Protein AF-A0A8X6KIC1-F1 (afdb_monomer_lite)

Structure (mmCIF, N/CA/C/O backbone):
data_AF-A0A8X6KIC1-F1
#
_entry.id   AF-A0A8X6KIC1-F1
#
loop_
_atom_site.group_PDB
_atom_site.id
_atom_site.type_symbol
_atom_site.label_atom_id
_atom_site.label_alt_id
_atom_site.label_comp_id
_atom_site.label_asym_id
_atom_site.label_entity_id
_atom_site.label_seq_id
_atom_site.pdbx_PDB_ins_code
_atom_site.Cartn_x
_atom_site.Cartn_y
_atom_site.Cartn_z
_atom_site.occupancy
_atom_site.B_iso_or_equiv
_atom_site.auth_seq_id
_atom_site.auth_comp_id
_atom_site.auth_asym_id
_atom_site.auth_atom_id
_atom_site.pdbx_PDB_model_num
ATOM 1 N N . MET A 1 1 ? 5.882 -1.215 -20.603 1.00 79.56 1 MET A N 1
ATOM 2 C CA . MET A 1 1 ? 5.997 -0.106 -19.621 1.00 79.56 1 MET A CA 1
ATOM 3 C C . MET A 1 1 ? 4.666 0.586 -19.342 1.00 79.56 1 MET A C 1
ATOM 5 O O . MET A 1 1 ? 4.404 0.874 -18.186 1.00 79.56 1 MET A O 1
ATOM 9 N N . GLU A 1 2 ? 3.812 0.835 -20.342 1.00 86.75 2 GLU A N 1
ATOM 10 C CA . GLU A 1 2 ? 2.518 1.517 -20.139 1.00 86.75 2 GLU A CA 1
ATOM 11 C C . GLU A 1 2 ? 1.616 0.837 -19.095 1.00 86.75 2 GLU A C 1
ATOM 13 O O . GLU A 1 2 ? 1.088 1.507 -18.213 1.00 86.75 2 GLU A O 1
ATOM 18 N N . ILE A 1 3 ? 1.514 -0.496 -19.139 1.00 90.62 3 ILE A N 1
ATOM 19 C CA . ILE A 1 3 ? 0.748 -1.287 -18.163 1.00 90.62 3 ILE A CA 1
ATOM 20 C C . ILE A 1 3 ? 1.260 -1.047 -16.737 1.00 90.62 3 ILE A C 1
ATOM 22 O O . ILE A 1 3 ? 0.471 -0.736 -15.854 1.00 90.62 3 ILE A O 1
ATOM 26 N N . LEU A 1 4 ? 2.576 -1.107 -16.518 1.00 90.44 4 LEU A N 1
ATOM 27 C CA . LEU A 1 4 ? 3.162 -0.904 -15.190 1.00 90.44 4 LEU A CA 1
ATOM 28 C C . LEU A 1 4 ? 2.971 0.536 -14.683 1.00 90.44 4 LEU A C 1
ATOM 30 O O . LEU A 1 4 ? 2.723 0.749 -13.497 1.00 90.44 4 LEU A O 1
ATOM 34 N N . ASN A 1 5 ? 3.006 1.528 -15.579 1.00 90.50 5 ASN A N 1
ATOM 35 C CA . ASN A 1 5 ? 2.700 2.916 -15.228 1.00 90.50 5 ASN A CA 1
ATOM 36 C C . ASN A 1 5 ? 1.226 3.096 -14.833 1.00 90.50 5 ASN A C 1
ATOM 38 O O . ASN A 1 5 ? 0.936 3.811 -13.875 1.00 90.50 5 ASN A O 1
ATOM 42 N N . ARG A 1 6 ? 0.296 2.418 -15.520 1.00 94.69 6 ARG A N 1
ATOM 43 C CA . ARG A 1 6 ? -1.125 2.393 -15.132 1.00 94.69 6 ARG A CA 1
ATOM 44 C C . ARG A 1 6 ? -1.334 1.697 -13.790 1.00 94.69 6 ARG A C 1
ATOM 46 O O . ARG A 1 6 ? -2.090 2.206 -12.962 1.00 94.69 6 ARG A O 1
ATOM 53 N N . SER A 1 7 ? -0.640 0.585 -13.543 1.00 94.00 7 SER A N 1
ATOM 54 C CA . SER A 1 7 ? -0.657 -0.097 -12.244 1.00 94.00 7 SER A CA 1
ATOM 55 C C . SER A 1 7 ? -0.172 0.831 -11.132 1.00 94.00 7 SER A C 1
ATOM 57 O O . SER A 1 7 ? -0.846 0.963 -10.112 1.00 94.00 7 SER A O 1
ATOM 59 N N . LYS A 1 8 ? 0.923 1.568 -11.361 1.00 94.81 8 LYS A N 1
ATOM 60 C CA . LYS A 1 8 ? 1.423 2.590 -10.430 1.00 94.81 8 LYS A CA 1
ATOM 61 C C . LYS A 1 8 ? 0.389 3.691 -10.164 1.00 94.81 8 LYS A C 1
ATOM 63 O O . LYS A 1 8 ? 0.154 4.035 -9.011 1.00 94.81 8 LYS A O 1
ATOM 68 N N . GLY A 1 9 ? -0.260 4.223 -11.204 1.00 96.00 9 GLY A N 1
ATOM 69 C CA . GLY A 1 9 ? -1.342 5.207 -11.046 1.00 96.00 9 GLY A CA 1
ATOM 70 C C . GLY A 1 9 ? -2.511 4.664 -10.219 1.00 96.00 9 GLY A C 1
ATOM 71 O O . GLY A 1 9 ? -2.976 5.308 -9.286 1.00 96.00 9 GLY A O 1
ATOM 72 N N . THR A 1 10 ? -2.899 3.414 -10.470 1.00 96.69 10 THR A N 1
ATOM 73 C CA . THR A 1 10 ? -3.957 2.734 -9.710 1.00 96.69 10 THR A CA 1
ATOM 74 C C . THR A 1 10 ? -3.590 2.561 -8.232 1.00 96.69 10 THR A C 1
ATOM 76 O O . THR A 1 10 ? -4.459 2.677 -7.367 1.00 96.69 10 THR A O 1
ATOM 79 N N . LEU A 1 11 ? -2.321 2.277 -7.918 1.00 96.88 11 LEU A N 1
ATOM 80 C CA . LEU A 1 11 ? -1.838 2.224 -6.535 1.00 96.88 11 LEU A CA 1
ATOM 81 C C . LEU A 1 11 ? -1.967 3.591 -5.860 1.00 96.88 11 LEU A C 1
ATOM 83 O O . LEU A 1 11 ? -2.537 3.660 -4.773 1.00 96.88 11 LEU A O 1
ATOM 87 N N . LYS A 1 12 ? -1.532 4.668 -6.530 1.00 97.31 12 LYS A N 1
ATOM 88 C CA . LYS A 1 12 ? -1.665 6.049 -6.032 1.00 97.31 12 LYS A CA 1
ATOM 89 C C . LYS A 1 12 ? -3.119 6.373 -5.673 1.00 97.31 12 LYS A C 1
ATOM 91 O O . LYS A 1 12 ? -3.384 6.778 -4.544 1.00 97.31 12 LYS A O 1
ATOM 96 N N . ASP A 1 13 ? -4.058 6.086 -6.573 1.00 98.06 13 ASP A N 1
ATOM 97 C CA . ASP A 1 13 ? -5.486 6.335 -6.340 1.00 98.06 13 ASP A CA 1
ATOM 98 C C . ASP A 1 13 ? -6.045 5.521 -5.166 1.00 98.06 13 ASP A C 1
ATOM 100 O O . ASP A 1 13 ? -6.840 6.017 -4.365 1.00 98.06 13 ASP A O 1
ATOM 104 N N . LYS A 1 14 ? -5.651 4.246 -5.050 1.00 97.88 14 LYS A N 1
ATOM 105 C CA . LYS A 1 14 ? -6.101 3.378 -3.954 1.00 97.88 14 LYS A CA 1
ATOM 106 C C . LYS A 1 14 ? -5.557 3.841 -2.605 1.00 97.88 14 LYS A C 1
ATOM 108 O O . LYS A 1 14 ? -6.319 3.802 -1.641 1.00 97.88 14 LYS A O 1
ATOM 113 N N . ILE A 1 15 ? -4.296 4.272 -2.548 1.00 98.12 15 ILE A N 1
ATOM 114 C CA . ILE A 1 15 ? -3.671 4.818 -1.336 1.00 98.12 15 ILE A CA 1
ATOM 115 C C . ILE A 1 15 ? -4.412 6.085 -0.908 1.00 98.12 15 ILE A C 1
ATOM 117 O O . ILE A 1 15 ? -4.895 6.139 0.218 1.00 98.12 15 ILE A O 1
ATOM 121 N N . SER A 1 16 ? -4.627 7.036 -1.820 1.00 97.81 16 SER A N 1
ATOM 122 C CA . SER A 1 16 ? -5.323 8.288 -1.494 1.00 97.81 16 SER A CA 1
ATOM 123 C C . SER A 1 16 ? -6.764 8.090 -1.030 1.00 97.81 16 SER A C 1
ATOM 125 O O . SER A 1 16 ? -7.234 8.789 -0.140 1.00 97.81 16 SER A O 1
ATOM 127 N N . ARG A 1 17 ? -7.471 7.076 -1.539 1.00 97.62 17 ARG A N 1
ATOM 128 C CA . ARG A 1 17 ? -8.797 6.718 -1.003 1.00 97.62 17 ARG A CA 1
ATOM 129 C C . ARG A 1 17 ? -8.745 6.207 0.439 1.00 97.62 17 ARG A C 1
ATOM 131 O O . ARG A 1 17 ? -9.708 6.407 1.171 1.00 97.62 17 ARG A O 1
ATOM 138 N N . ILE A 1 18 ? -7.676 5.511 0.832 1.00 96.94 18 ILE A N 1
ATOM 139 C CA . ILE A 1 18 ? -7.494 5.058 2.218 1.00 96.94 18 ILE A CA 1
ATOM 140 C C . ILE A 1 18 ? -7.090 6.241 3.099 1.00 96.94 18 ILE A C 1
ATOM 142 O O . ILE A 1 18 ? -7.656 6.378 4.174 1.00 96.94 18 ILE A O 1
ATOM 146 N N . GLU A 1 19 ? -6.193 7.114 2.632 1.00 96.44 19 GLU A N 1
ATOM 147 C CA . GLU A 1 19 ? -5.829 8.355 3.337 1.00 96.44 19 GLU A CA 1
ATOM 148 C C . GLU A 1 19 ? -7.072 9.177 3.671 1.00 96.44 19 GLU A C 1
ATOM 150 O O . GLU A 1 19 ? -7.328 9.427 4.844 1.00 96.44 19 GLU A O 1
ATOM 155 N N . ASN A 1 20 ? -7.913 9.461 2.674 1.00 96.12 20 ASN A N 1
ATOM 156 C CA . ASN A 1 20 ? -9.146 10.220 2.874 1.00 96.12 20 ASN A CA 1
ATOM 157 C C . ASN A 1 20 ? -10.096 9.542 3.873 1.00 96.12 20 ASN A C 1
ATOM 159 O O . ASN A 1 20 ? -10.710 10.214 4.696 1.00 96.12 20 ASN A O 1
ATOM 163 N N . PHE A 1 21 ? -10.219 8.210 3.821 1.00 94.38 21 PHE A N 1
ATOM 164 C CA . PHE A 1 21 ? -11.036 7.469 4.785 1.00 94.38 21 PHE A CA 1
ATOM 165 C C . PHE A 1 21 ? -10.513 7.654 6.217 1.00 94.38 21 PHE A C 1
ATOM 167 O O . PHE A 1 21 ? -11.294 7.935 7.126 1.00 94.38 21 PHE A O 1
ATOM 174 N N . ILE A 1 22 ? -9.198 7.536 6.414 1.00 92.94 22 ILE A N 1
ATOM 175 C CA . ILE A 1 22 ? -8.562 7.691 7.728 1.00 92.94 22 ILE A CA 1
ATOM 176 C C . ILE A 1 22 ? -8.643 9.129 8.231 1.00 92.94 22 ILE A C 1
ATOM 178 O O . ILE A 1 22 ? -8.893 9.337 9.412 1.00 92.94 22 ILE A O 1
ATOM 182 N N . GLU A 1 23 ? -8.512 10.119 7.355 1.00 92.38 23 GLU A N 1
ATOM 183 C CA . GLU A 1 23 ? -8.702 11.529 7.712 1.00 92.38 23 GLU A CA 1
ATOM 184 C C . GLU A 1 23 ? -10.146 11.843 8.119 1.00 92.38 23 GLU A C 1
ATOM 186 O O . GLU A 1 23 ? -10.367 12.686 8.983 1.00 92.38 23 GLU A O 1
ATOM 191 N N . SER A 1 24 ? -11.125 11.139 7.544 1.00 89.88 24 SER A N 1
ATOM 192 C CA . SER A 1 24 ? -12.540 11.259 7.921 1.00 89.88 24 SER A CA 1
ATOM 193 C C . SER A 1 24 ? -12.956 10.391 9.115 1.00 89.88 24 SER A C 1
ATOM 195 O O . SER A 1 24 ? -14.108 10.456 9.542 1.00 89.88 24 SER A O 1
ATOM 197 N N . THR A 1 25 ? -12.051 9.556 9.635 1.00 87.56 25 THR A N 1
ATOM 198 C CA . THR A 1 25 ? -12.353 8.627 10.729 1.00 87.56 25 THR A CA 1
ATOM 199 C C . THR A 1 25 ? -12.524 9.380 12.049 1.00 87.56 25 THR A C 1
ATOM 201 O O . THR A 1 25 ? -11.726 10.244 12.405 1.00 87.56 25 THR A O 1
ATOM 204 N N . ASN A 1 26 ? -13.564 9.020 12.793 1.00 82.31 26 ASN A N 1
ATOM 205 C CA . ASN A 1 26 ? -13.932 9.568 14.095 1.00 82.31 26 ASN A CA 1
ATOM 206 C C . ASN A 1 26 ? -14.291 8.434 15.078 1.00 82.31 26 ASN A C 1
ATOM 208 O O . ASN A 1 26 ? -14.159 7.252 14.760 1.00 82.31 26 ASN A O 1
ATOM 212 N N . GLU A 1 27 ? -14.749 8.787 16.279 1.00 72.56 27 GLU A N 1
ATOM 213 C CA . GLU A 1 27 ? -15.086 7.822 17.338 1.00 72.56 27 GLU A CA 1
ATOM 214 C C . GLU A 1 27 ? -16.246 6.872 16.978 1.00 72.56 27 GLU A C 1
ATOM 216 O O . GLU A 1 27 ? -16.337 5.783 17.540 1.00 72.56 27 GLU A O 1
ATOM 221 N N . GLU A 1 28 ? -17.096 7.243 16.016 1.00 75.25 28 GLU A N 1
ATOM 222 C CA . GLU A 1 28 ? -18.240 6.449 15.540 1.00 75.25 28 GLU A CA 1
ATOM 223 C C . GLU A 1 28 ? -17.892 5.560 14.336 1.00 75.25 28 GLU A C 1
ATOM 225 O O . GLU A 1 28 ? -18.739 4.826 13.823 1.00 75.25 28 GLU A O 1
ATOM 230 N N . THR A 1 29 ? -16.653 5.626 13.847 1.00 80.69 29 THR A N 1
ATOM 231 C CA . THR A 1 29 ? -16.250 4.887 12.650 1.00 80.69 29 THR A CA 1
ATOM 232 C C . THR A 1 29 ? -16.233 3.386 12.907 1.00 80.69 29 THR A C 1
ATOM 234 O O . THR A 1 29 ? -15.656 2.899 13.881 1.00 80.69 29 THR A O 1
ATOM 237 N N . ASP A 1 30 ? -16.836 2.634 11.985 1.00 85.56 30 ASP A N 1
ATOM 238 C CA . ASP A 1 30 ? -16.958 1.187 12.099 1.00 85.56 30 ASP A CA 1
ATOM 239 C C . ASP A 1 30 ? -15.578 0.506 12.177 1.00 85.56 30 ASP A C 1
ATOM 241 O O . ASP A 1 30 ? -14.734 0.571 11.270 1.00 85.56 30 ASP A O 1
ATOM 245 N N . ALA A 1 31 ? -15.355 -0.202 13.286 1.00 88.56 31 ALA A N 1
ATOM 246 C CA . ALA A 1 31 ? -14.145 -0.973 13.522 1.00 88.56 31 ALA A CA 1
ATOM 247 C C . ALA A 1 31 ? -13.970 -2.107 12.495 1.00 88.56 31 ALA A C 1
ATOM 249 O O . ALA A 1 31 ? -12.836 -2.510 12.212 1.00 88.56 31 ALA A O 1
ATOM 250 N N . VAL A 1 32 ? -15.059 -2.641 11.929 1.00 90.94 32 VAL A N 1
ATOM 251 C CA . VAL A 1 32 ? -14.992 -3.653 10.866 1.00 90.94 32 VAL A CA 1
ATOM 252 C C . VAL A 1 32 ? -14.483 -3.020 9.577 1.00 90.94 32 VAL A C 1
ATOM 254 O O . VAL A 1 32 ? -13.507 -3.525 9.012 1.00 90.94 32 VAL A O 1
ATOM 257 N N . GLU A 1 33 ? -15.056 -1.896 9.143 1.00 92.75 33 GLU A N 1
ATOM 258 C CA . GLU A 1 33 ? -14.562 -1.172 7.969 1.00 92.75 33 GLU A CA 1
ATOM 259 C C . GLU A 1 33 ? -13.092 -0.748 8.126 1.00 92.75 33 GLU A C 1
ATOM 261 O O . GLU A 1 33 ? -12.283 -0.946 7.212 1.00 92.75 33 GLU A O 1
ATOM 266 N N . THR A 1 34 ? -12.708 -0.267 9.309 1.00 93.38 34 THR A N 1
ATOM 267 C CA . THR A 1 34 ? -11.321 0.111 9.620 1.00 93.38 34 THR A CA 1
ATOM 268 C C . THR A 1 34 ? -10.363 -1.087 9.497 1.00 93.38 34 THR A C 1
ATOM 270 O O . THR A 1 34 ? -9.309 -0.985 8.862 1.00 93.38 34 THR A O 1
ATOM 273 N N . LYS A 1 35 ? -10.747 -2.277 9.989 1.00 94.38 35 LYS A N 1
ATOM 274 C CA . LYS A 1 35 ? -9.975 -3.525 9.785 1.00 94.38 35 LYS A CA 1
ATOM 275 C C . LYS A 1 35 ? -9.890 -3.931 8.314 1.00 94.38 35 LYS A C 1
ATOM 277 O O . LYS A 1 35 ? -8.873 -4.479 7.885 1.00 94.38 35 LYS A O 1
ATOM 282 N N . VAL A 1 36 ? -10.941 -3.692 7.529 1.00 96.06 36 VAL A N 1
ATOM 283 C CA . VAL A 1 36 ? -10.913 -3.942 6.080 1.00 96.06 36 VAL A CA 1
ATOM 284 C C . VAL A 1 36 ? -9.896 -3.024 5.401 1.00 96.06 36 VAL A C 1
ATOM 286 O O . VAL A 1 36 ? -9.151 -3.495 4.538 1.00 96.06 36 VAL A O 1
ATOM 289 N N . LYS A 1 37 ? -9.798 -1.748 5.804 1.00 96.62 37 LYS A N 1
ATOM 290 C CA . LYS A 1 37 ? -8.758 -0.851 5.277 1.00 96.62 37 LYS A CA 1
ATOM 291 C C . LYS A 1 37 ? -7.353 -1.324 5.644 1.00 96.62 37 LYS A C 1
ATOM 293 O O . LYS A 1 37 ? -6.506 -1.330 4.757 1.00 96.62 37 LYS A O 1
ATOM 298 N N . LEU A 1 38 ? -7.129 -1.806 6.871 1.00 96.62 38 LEU A N 1
ATOM 299 C CA . LEU A 1 38 ? -5.836 -2.378 7.276 1.00 96.62 38 LEU A CA 1
ATOM 300 C C . LEU A 1 38 ? -5.414 -3.536 6.361 1.00 96.62 38 LEU A C 1
ATOM 302 O O . LEU A 1 38 ? -4.331 -3.528 5.786 1.00 96.62 38 LEU A O 1
ATOM 306 N N . LYS A 1 39 ? -6.312 -4.503 6.132 1.00 97.12 39 L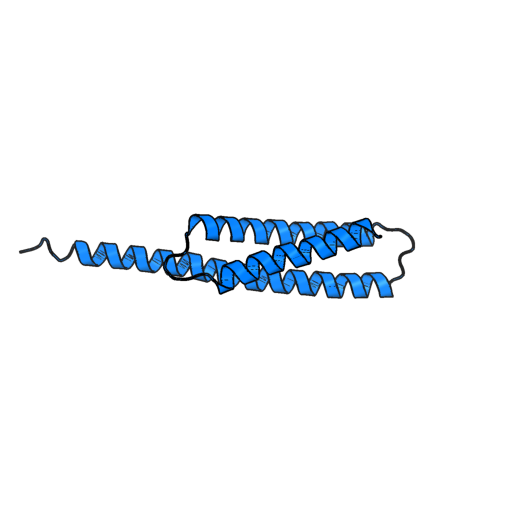YS A N 1
ATOM 307 C CA . LYS A 1 39 ? -6.046 -5.614 5.199 1.00 97.12 39 LYS A CA 1
ATOM 308 C C . LYS A 1 39 ? -5.724 -5.112 3.792 1.00 97.12 39 LYS A C 1
ATOM 310 O O . LYS A 1 39 ? -4.900 -5.698 3.097 1.00 97.12 39 LYS A O 1
ATOM 315 N N . LYS A 1 40 ? -6.381 -4.033 3.363 1.00 97.69 40 LYS A N 1
ATOM 316 C CA . LYS A 1 40 ? -6.140 -3.426 2.055 1.00 97.69 40 LYS A CA 1
ATOM 317 C C . LYS A 1 40 ? -4.768 -2.757 1.974 1.00 97.69 40 LYS A C 1
ATOM 319 O O . LYS A 1 40 ? -4.147 -2.877 0.926 1.00 97.69 40 LYS A O 1
ATOM 324 N N . VAL A 1 41 ? -4.291 -2.115 3.041 1.00 98.06 41 VAL A N 1
ATOM 325 C CA . VAL A 1 41 ? -2.922 -1.571 3.132 1.00 98.06 41 VAL A CA 1
ATOM 326 C C . VAL A 1 41 ? -1.891 -2.681 2.916 1.00 98.06 41 VAL A C 1
ATOM 328 O O . VAL A 1 41 ? -1.087 -2.570 1.993 1.00 98.06 41 VAL A O 1
ATOM 331 N N . ILE A 1 42 ? -2.027 -3.803 3.628 1.00 97.00 42 ILE A N 1
ATOM 332 C CA . ILE A 1 42 ? -1.138 -4.972 3.493 1.00 97.00 42 ILE A CA 1
ATOM 333 C C . ILE A 1 42 ? -1.127 -5.521 2.060 1.00 97.00 42 ILE A C 1
ATOM 335 O O . ILE A 1 42 ? -0.085 -5.862 1.503 1.00 97.00 42 ILE A O 1
ATOM 339 N N . VAL A 1 43 ? -2.296 -5.597 1.418 1.00 98.06 43 VAL A N 1
ATOM 340 C CA . VAL A 1 43 ? -2.390 -6.022 0.012 1.00 98.06 43 VAL A CA 1
ATOM 341 C C . VAL A 1 43 ? -1.715 -5.016 -0.928 1.00 98.06 43 VAL A C 1
ATOM 343 O O . VAL A 1 43 ? -1.116 -5.416 -1.923 1.00 98.06 43 VAL A O 1
ATOM 346 N N . LEU A 1 44 ? -1.806 -3.713 -0.656 1.00 98.31 44 LEU A N 1
ATOM 347 C CA . LEU A 1 44 ? -1.160 -2.689 -1.479 1.00 98.31 44 LEU A CA 1
ATOM 348 C C . LEU A 1 44 ? 0.366 -2.706 -1.342 1.00 98.31 44 LEU A C 1
ATOM 350 O O . LEU A 1 44 ? 1.021 -2.537 -2.365 1.00 98.31 44 LEU A O 1
ATOM 354 N N . GLN A 1 45 ? 0.912 -2.968 -0.150 1.00 98.19 45 GLN A N 1
ATOM 355 C CA . GLN A 1 45 ? 2.358 -3.145 0.059 1.00 98.19 45 GLN A CA 1
ATOM 356 C C . GLN A 1 45 ? 2.888 -4.299 -0.809 1.00 98.19 45 GLN A C 1
ATOM 358 O O . GLN A 1 45 ? 3.789 -4.100 -1.618 1.00 98.19 45 GLN A O 1
ATOM 363 N N . LYS A 1 46 ? 2.221 -5.461 -0.786 1.00 97.75 46 LYS A N 1
ATOM 364 C CA . LYS A 1 46 ? 2.572 -6.597 -1.664 1.00 97.75 46 LYS A CA 1
ATOM 365 C C . LYS A 1 46 ? 2.512 -6.246 -3.152 1.00 97.75 46 LYS A C 1
ATOM 367 O O . LYS A 1 46 ? 3.407 -6.593 -3.914 1.00 97.75 46 LYS A O 1
ATOM 372 N N . ASN A 1 47 ? 1.487 -5.505 -3.576 1.00 97.56 47 ASN A N 1
ATOM 373 C CA . ASN A 1 47 ? 1.386 -5.068 -4.971 1.00 97.56 47 ASN A CA 1
ATOM 374 C C . ASN A 1 47 ? 2.529 -4.115 -5.376 1.00 97.56 47 ASN A C 1
ATOM 376 O O . ASN A 1 47 ? 2.878 -4.068 -6.555 1.00 97.56 47 ASN A O 1
ATOM 380 N N . ILE A 1 48 ? 3.090 -3.333 -4.443 1.00 97.81 48 ILE A N 1
ATOM 381 C CA . ILE A 1 48 ? 4.275 -2.502 -4.702 1.00 97.81 48 ILE A CA 1
ATOM 382 C C . ILE A 1 48 ? 5.499 -3.392 -4.932 1.00 97.81 48 ILE A C 1
ATOM 384 O O . ILE A 1 48 ? 6.203 -3.182 -5.918 1.00 97.81 48 ILE A O 1
ATOM 388 N N . GLU A 1 49 ? 5.719 -4.410 -4.098 1.00 97.00 49 GLU A N 1
ATOM 389 C CA . GLU A 1 49 ? 6.825 -5.369 -4.257 1.00 97.00 49 GLU A CA 1
ATOM 390 C C . GLU A 1 49 ? 6.740 -6.141 -5.587 1.00 97.00 49 GLU A C 1
ATOM 392 O O . GLU A 1 49 ? 7.728 -6.271 -6.319 1.00 97.00 49 GLU A O 1
ATOM 397 N N . GLU A 1 50 ? 5.542 -6.609 -5.948 1.00 96.81 50 GLU A N 1
ATOM 398 C CA . GLU A 1 50 ? 5.281 -7.281 -7.226 1.00 96.81 50 GLU A CA 1
ATOM 399 C C . GLU A 1 50 ? 5.524 -6.345 -8.418 1.00 96.81 50 GLU A C 1
ATOM 401 O O . GLU A 1 50 ? 6.114 -6.735 -9.434 1.00 96.81 50 GLU A O 1
ATOM 406 N N . LEU A 1 51 ? 5.102 -5.082 -8.299 1.00 96.25 51 LEU A N 1
ATOM 407 C CA . LEU A 1 51 ? 5.318 -4.070 -9.326 1.00 96.25 51 LEU A CA 1
ATOM 408 C C . LEU A 1 51 ? 6.807 -3.733 -9.473 1.00 96.25 51 LEU A C 1
ATOM 410 O O . LEU A 1 51 ? 7.288 -3.648 -10.604 1.00 96.25 51 LEU A O 1
ATOM 414 N N . ARG A 1 52 ? 7.539 -3.598 -8.359 1.00 96.12 52 ARG A N 1
ATOM 415 C CA . ARG A 1 52 ? 8.997 -3.404 -8.331 1.00 96.12 52 ARG A CA 1
ATOM 416 C C . ARG A 1 52 ? 9.680 -4.545 -9.083 1.00 96.12 52 ARG A C 1
ATOM 418 O O . ARG A 1 52 ? 10.364 -4.306 -10.077 1.00 96.12 52 ARG A O 1
ATOM 425 N N . SER A 1 53 ? 9.375 -5.787 -8.714 1.00 95.94 53 SER A N 1
ATOM 426 C CA . SER A 1 53 ? 9.889 -6.992 -9.383 1.00 95.94 53 SER A CA 1
ATOM 427 C C . SER A 1 53 ? 9.584 -7.001 -10.888 1.00 95.94 53 SER A C 1
ATOM 429 O O . SER A 1 53 ? 10.447 -7.317 -11.707 1.00 95.94 53 SER A O 1
ATOM 431 N N . SER A 1 54 ? 8.378 -6.574 -11.273 1.00 95.62 54 SER A N 1
ATOM 432 C CA . SER A 1 54 ? 7.959 -6.496 -12.677 1.00 95.62 54 SER A CA 1
ATOM 433 C C . SER A 1 54 ? 8.757 -5.476 -13.490 1.00 95.62 54 SER A C 1
ATOM 435 O O . SER A 1 54 ? 8.977 -5.696 -14.679 1.00 95.62 54 SER A O 1
ATOM 437 N N . TYR A 1 55 ? 9.194 -4.366 -12.887 1.00 94.25 55 TYR A N 1
ATOM 438 C CA . TYR A 1 55 ? 10.060 -3.396 -13.563 1.00 94.25 55 TYR A CA 1
ATOM 439 C C . TYR A 1 55 ? 11.478 -3.932 -13.762 1.00 94.25 55 TYR A C 1
ATOM 441 O O . TYR A 1 55 ? 12.030 -3.766 -14.851 1.00 94.25 55 TYR A O 1
ATOM 449 N N . TYR A 1 56 ? 12.029 -4.614 -12.756 1.00 93.88 56 TYR A N 1
ATOM 450 C CA . TYR A 1 56 ? 13.357 -5.231 -12.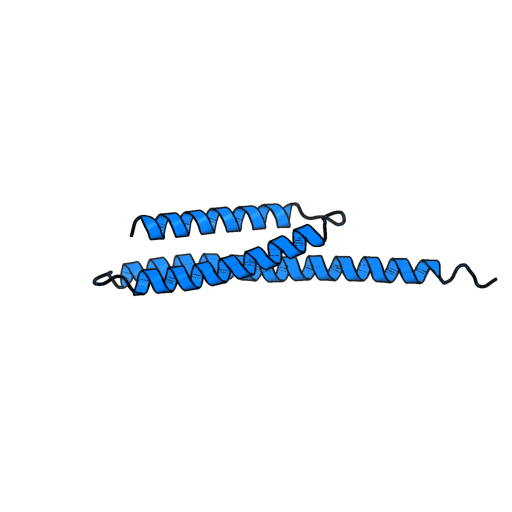821 1.00 93.88 56 TYR A CA 1
ATOM 451 C C . TYR A 1 56 ? 13.438 -6.404 -13.808 1.00 93.88 56 TYR A C 1
ATOM 453 O O . TYR A 1 56 ? 14.500 -6.668 -14.365 1.00 93.88 56 TYR A O 1
ATOM 461 N N . ALA A 1 57 ? 12.318 -7.073 -14.084 1.00 94.38 57 ALA A N 1
ATOM 462 C CA . ALA A 1 57 ? 12.248 -8.136 -15.084 1.00 94.38 57 ALA A CA 1
ATOM 463 C C . ALA A 1 57 ? 12.278 -7.630 -16.542 1.00 94.38 57 ALA A C 1
ATOM 465 O O . ALA A 1 57 ? 12.398 -8.436 -17.467 1.00 94.38 57 ALA A O 1
ATOM 466 N N . ILE A 1 58 ? 12.142 -6.319 -16.788 1.00 92.69 58 ILE A N 1
ATOM 467 C CA . ILE A 1 58 ? 12.157 -5.780 -18.153 1.00 92.69 58 ILE A CA 1
ATOM 468 C C . ILE A 1 58 ? 13.609 -5.701 -18.654 1.00 92.69 58 ILE A C 1
ATOM 470 O O . ILE A 1 58 ? 14.413 -4.958 -18.085 1.00 92.69 58 ILE A O 1
ATOM 474 N N . PRO A 1 59 ? 13.955 -6.375 -19.766 1.00 91.88 59 PRO A N 1
ATOM 475 C CA . PRO A 1 59 ? 15.297 -6.294 -20.326 1.00 91.88 59 PRO A CA 1
ATOM 476 C C . PRO A 1 59 ? 15.589 -4.891 -20.873 1.00 91.88 59 PRO A C 1
ATOM 478 O O . PRO A 1 59 ? 14.705 -4.210 -21.398 1.00 91.88 59 PRO A O 1
ATOM 481 N N . ASN A 1 60 ? 16.858 -4.482 -20.815 1.00 91.12 60 ASN A N 1
ATOM 482 C CA . ASN A 1 60 ? 17.367 -3.241 -21.413 1.00 91.12 60 ASN A CA 1
ATOM 483 C C . ASN A 1 60 ? 16.719 -1.941 -20.887 1.00 91.12 60 ASN A C 1
ATOM 485 O O . ASN A 1 60 ? 16.745 -0.912 -21.569 1.00 91.12 60 ASN A O 1
ATOM 489 N N . VAL A 1 61 ? 16.139 -1.945 -19.682 1.00 88.94 61 VAL A N 1
ATOM 490 C CA . VAL A 1 61 ? 15.735 -0.697 -19.020 1.00 88.94 61 VAL A CA 1
ATOM 491 C C . VAL A 1 61 ? 16.976 0.018 -18.498 1.00 88.94 61 VAL A C 1
ATOM 493 O O . VAL A 1 61 ? 17.829 -0.579 -17.852 1.00 88.94 61 VAL A O 1
ATOM 496 N N . LYS A 1 62 ? 17.075 1.321 -18.778 1.00 91.81 62 LYS A N 1
ATOM 497 C CA . LYS A 1 62 ? 18.158 2.162 -18.256 1.00 91.81 62 LYS A CA 1
ATOM 498 C C . LYS A 1 62 ? 18.094 2.225 -16.731 1.00 91.81 62 LYS A C 1
ATOM 500 O O . LYS A 1 62 ? 17.030 2.507 -16.185 1.00 91.81 62 LYS A O 1
ATOM 505 N N . GLU A 1 63 ? 19.239 2.091 -16.076 1.00 90.88 63 GLU A N 1
ATOM 506 C CA . GLU A 1 63 ? 19.374 2.162 -14.616 1.00 90.88 63 GLU A CA 1
ATOM 507 C C . GLU A 1 63 ? 18.755 3.436 -14.023 1.00 90.88 63 GLU A C 1
ATOM 509 O O . GLU A 1 63 ? 17.929 3.352 -13.123 1.00 90.88 63 GLU A O 1
ATOM 514 N N . ALA A 1 64 ? 19.019 4.607 -14.617 1.00 91.44 64 ALA A N 1
ATOM 515 C CA . ALA A 1 64 ? 18.416 5.875 -14.186 1.00 91.44 64 ALA A CA 1
ATOM 516 C C . ALA A 1 64 ? 16.874 5.850 -14.179 1.00 91.44 64 ALA A C 1
ATOM 518 O O . ALA A 1 64 ? 16.231 6.525 -13.381 1.00 91.44 64 ALA A O 1
ATOM 519 N N . LYS A 1 65 ? 16.262 5.060 -15.070 1.00 91.62 65 LYS A N 1
ATOM 520 C CA . LYS A 1 65 ? 14.809 4.893 -15.105 1.00 91.62 65 LYS A CA 1
ATOM 521 C C . LYS A 1 65 ? 14.322 3.951 -14.006 1.00 91.62 65 LYS A C 1
ATOM 523 O O . LYS A 1 65 ? 13.262 4.214 -13.451 1.00 91.62 65 LYS A O 1
ATOM 528 N N . LEU A 1 66 ? 15.063 2.881 -13.709 1.00 93.00 66 LEU A N 1
ATOM 529 C CA . LEU A 1 66 ? 14.755 1.980 -12.592 1.00 93.00 66 LEU A CA 1
ATOM 530 C C . LEU A 1 66 ? 14.885 2.707 -11.251 1.00 93.00 66 LEU A C 1
ATOM 532 O O . LEU A 1 66 ? 13.963 2.636 -10.453 1.00 93.00 66 LEU A O 1
ATOM 536 N N . SER A 1 67 ? 15.944 3.496 -11.065 1.00 94.75 67 SER A N 1
ATOM 537 C CA . SER A 1 67 ? 16.144 4.320 -9.867 1.00 94.75 67 SER A CA 1
ATOM 538 C C . SER A 1 67 ? 14.983 5.296 -9.636 1.00 94.75 67 SER A C 1
ATOM 540 O O . SER A 1 67 ? 14.412 5.306 -8.550 1.00 94.75 67 SER A O 1
ATOM 542 N N . ALA A 1 68 ? 14.540 6.027 -10.667 1.00 94.19 68 ALA A N 1
ATOM 543 C CA . ALA A 1 68 ? 13.374 6.910 -10.547 1.00 94.19 68 ALA A CA 1
ATOM 544 C C . ALA A 1 68 ? 12.073 6.148 -10.217 1.00 94.19 68 ALA A C 1
ATOM 546 O O . ALA A 1 68 ? 11.205 6.652 -9.505 1.00 94.19 68 ALA A O 1
ATOM 547 N N . ILE A 1 69 ? 11.915 4.927 -10.740 1.00 94.12 69 ILE A N 1
ATOM 548 C CA . ILE A 1 69 ? 10.771 4.068 -10.413 1.00 94.12 69 ILE A CA 1
ATOM 549 C C . ILE A 1 69 ? 10.838 3.615 -8.953 1.00 94.12 69 ILE A C 1
ATOM 551 O O . ILE A 1 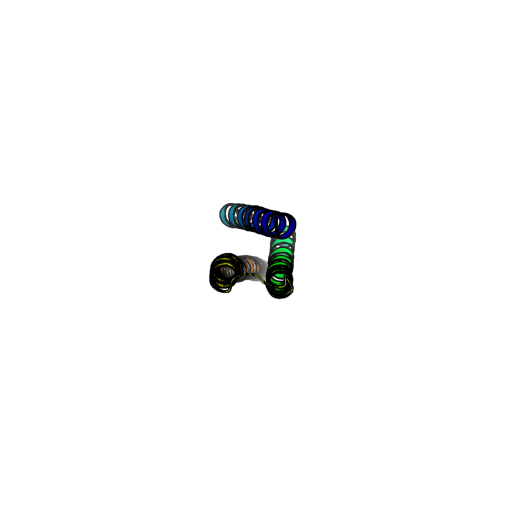69 ? 9.811 3.656 -8.282 1.00 94.12 69 ILE A O 1
ATOM 555 N N . ASP A 1 70 ? 12.007 3.212 -8.462 1.00 95.62 70 ASP A N 1
ATOM 556 C CA . ASP A 1 70 ? 12.184 2.785 -7.075 1.00 95.62 70 ASP A CA 1
ATOM 557 C C . ASP A 1 70 ? 11.926 3.915 -6.091 1.00 95.62 70 ASP A C 1
ATOM 559 O O . ASP A 1 70 ? 11.206 3.703 -5.123 1.00 95.62 70 ASP A O 1
ATOM 563 N N . GLU A 1 71 ? 12.422 5.122 -6.358 1.00 97.00 71 GLU A N 1
ATOM 564 C CA . GLU A 1 71 ? 12.111 6.299 -5.541 1.00 97.00 71 GLU A CA 1
ATOM 565 C C . GLU A 1 71 ? 10.599 6.539 -5.456 1.00 97.00 71 GLU A C 1
ATOM 567 O O . GLU A 1 71 ? 10.047 6.732 -4.370 1.00 97.00 71 GLU A O 1
ATOM 572 N N . GLU A 1 72 ? 9.897 6.463 -6.592 1.00 96.19 72 GLU A N 1
ATOM 573 C CA . GLU A 1 72 ? 8.442 6.596 -6.606 1.00 96.19 72 GLU A CA 1
ATOM 574 C C . GLU A 1 72 ? 7.734 5.470 -5.841 1.00 96.19 72 GLU A C 1
ATOM 576 O O . GLU A 1 72 ? 6.739 5.740 -5.171 1.00 96.19 72 GLU A O 1
ATOM 581 N N . LEU A 1 73 ? 8.190 4.220 -5.958 1.00 97.19 73 LEU A N 1
ATOM 582 C CA . LEU A 1 73 ? 7.589 3.084 -5.256 1.00 97.19 73 LEU A CA 1
ATOM 583 C C . LEU A 1 73 ? 7.863 3.138 -3.749 1.00 97.19 73 LEU A C 1
ATOM 585 O O . LEU A 1 73 ? 6.930 2.931 -2.976 1.00 97.19 73 LEU A O 1
ATOM 589 N N . ASN A 1 74 ? 9.077 3.511 -3.340 1.00 97.69 74 ASN A N 1
ATOM 590 C CA . ASN A 1 74 ? 9.450 3.732 -1.942 1.00 97.69 74 ASN A CA 1
ATOM 591 C C . ASN A 1 74 ? 8.566 4.812 -1.311 1.00 97.69 74 ASN A C 1
ATOM 593 O O . ASN A 1 74 ? 8.033 4.622 -0.225 1.00 97.69 74 ASN A O 1
ATOM 597 N N . PHE A 1 75 ? 8.315 5.912 -2.025 1.00 97.50 75 PHE A N 1
ATOM 598 C CA . PHE A 1 75 ? 7.410 6.953 -1.539 1.00 97.50 75 PHE A CA 1
ATOM 599 C C . PHE A 1 75 ? 5.976 6.441 -1.297 1.00 97.50 75 PHE A C 1
ATOM 601 O O . PHE A 1 75 ? 5.299 6.875 -0.363 1.00 97.50 75 PHE A O 1
ATOM 608 N N . LEU A 1 76 ? 5.476 5.523 -2.133 1.00 97.81 76 LEU A N 1
ATOM 609 C CA . LEU A 1 76 ? 4.162 4.904 -1.917 1.00 97.81 76 LEU A CA 1
ATOM 610 C C . LEU A 1 76 ? 4.171 3.918 -0.746 1.00 97.81 76 LEU A C 1
ATOM 612 O O . LEU A 1 76 ? 3.183 3.840 -0.017 1.00 97.81 76 LEU A O 1
ATOM 616 N N . GLU A 1 77 ? 5.270 3.196 -0.565 1.00 97.94 77 GLU A N 1
ATOM 617 C CA . GLU A 1 77 ? 5.486 2.256 0.534 1.00 97.94 77 GLU A CA 1
ATOM 618 C C . GLU A 1 77 ? 5.519 2.984 1.887 1.00 97.94 77 GLU A C 1
ATOM 620 O O . GLU A 1 77 ? 4.720 2.666 2.764 1.00 97.94 77 GLU A O 1
ATOM 625 N N . GLU A 1 78 ? 6.288 4.070 2.007 1.00 98.12 78 GLU A N 1
ATOM 626 C CA . GLU A 1 78 ? 6.323 4.917 3.211 1.00 98.12 78 GLU A CA 1
ATOM 627 C C . GLU A 1 78 ? 4.942 5.487 3.581 1.00 98.12 78 GLU A C 1
ATOM 629 O O . GLU A 1 78 ? 4.601 5.644 4.758 1.00 98.12 78 GLU A O 1
ATOM 634 N N . ARG A 1 79 ? 4.120 5.835 2.581 1.00 97.94 79 ARG A N 1
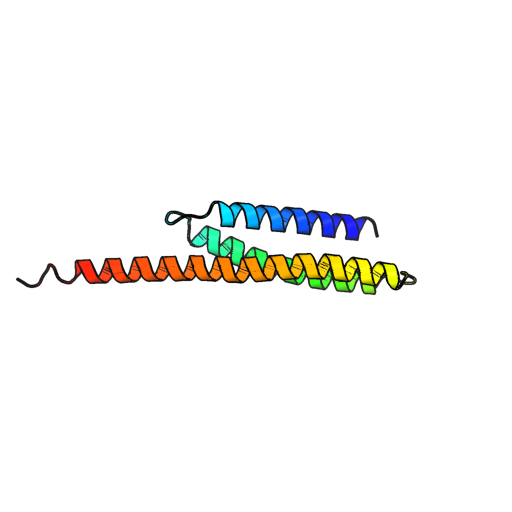ATOM 635 C CA . ARG A 1 79 ? 2.738 6.288 2.814 1.00 97.94 79 ARG A CA 1
ATOM 636 C C . ARG A 1 79 ? 1.874 5.168 3.384 1.00 97.94 79 ARG A C 1
ATOM 638 O O . ARG A 1 79 ? 1.084 5.421 4.292 1.00 97.94 79 ARG A O 1
ATOM 645 N N . LEU A 1 80 ? 2.024 3.946 2.876 1.00 98.25 80 LEU A N 1
ATOM 646 C CA . LEU A 1 80 ? 1.301 2.778 3.376 1.00 98.25 80 LEU A CA 1
ATOM 647 C C . LEU A 1 80 ? 1.727 2.404 4.799 1.00 98.25 80 LEU A C 1
ATOM 649 O O . LEU A 1 80 ? 0.847 2.163 5.618 1.00 98.25 80 LEU A O 1
ATOM 653 N N . GLU A 1 81 ? 3.020 2.447 5.125 1.00 97.75 81 GLU A N 1
ATOM 654 C CA . GLU A 1 81 ? 3.512 2.217 6.495 1.00 97.75 81 GLU A CA 1
ATOM 655 C C . GLU A 1 81 ? 2.912 3.222 7.489 1.00 97.75 81 GLU A C 1
ATOM 657 O O . GLU A 1 81 ? 2.407 2.856 8.553 1.00 97.75 81 GLU A O 1
ATOM 662 N N . LYS A 1 82 ? 2.877 4.511 7.124 1.00 97.19 82 LYS A N 1
ATOM 663 C CA . LYS A 1 82 ? 2.241 5.549 7.955 1.00 97.19 82 LYS A CA 1
ATOM 664 C C . LYS A 1 82 ? 0.745 5.293 8.147 1.00 97.19 82 LYS A C 1
ATOM 666 O O . LYS A 1 82 ? 0.216 5.551 9.230 1.00 97.19 82 LYS A O 1
ATOM 671 N N . LEU A 1 83 ? 0.052 4.813 7.112 1.00 96.81 83 LEU A N 1
ATOM 672 C CA . LEU A 1 83 ? -1.364 4.451 7.199 1.00 96.81 83 LEU A CA 1
ATOM 673 C C . LEU A 1 83 ? -1.592 3.234 8.088 1.00 96.81 83 LEU A C 1
ATOM 675 O O . LEU A 1 83 ? -2.521 3.259 8.889 1.00 96.81 83 LEU A O 1
ATOM 679 N N . GLU A 1 84 ? -0.758 2.204 7.968 1.00 97.00 84 GLU A N 1
ATOM 680 C CA . GLU A 1 84 ? -0.813 0.997 8.792 1.00 97.00 84 GLU A CA 1
ATOM 681 C C . GLU A 1 84 ? -0.765 1.358 10.277 1.00 97.00 84 GLU A C 1
ATOM 683 O O . GLU A 1 84 ? -1.717 1.081 11.009 1.00 97.00 84 GLU A O 1
ATOM 688 N N . VAL A 1 85 ? 0.257 2.116 10.685 1.00 96.19 85 VAL A N 1
ATOM 689 C CA . VAL A 1 85 ? 0.422 2.572 12.072 1.00 96.19 85 VAL A CA 1
ATOM 690 C C . VAL A 1 85 ? -0.788 3.385 12.548 1.00 96.19 85 VAL A C 1
ATOM 692 O O . VAL A 1 85 ? -1.308 3.155 13.641 1.00 96.19 85 VAL A O 1
ATOM 695 N N . ARG A 1 86 ? -1.282 4.331 11.736 1.00 94.56 86 ARG A N 1
ATOM 696 C CA . ARG A 1 86 ? -2.465 5.140 12.092 1.00 94.56 86 ARG A CA 1
ATOM 697 C C . ARG A 1 86 ? -3.712 4.279 12.282 1.00 94.56 86 ARG A C 1
ATOM 699 O O . ARG A 1 86 ? -4.445 4.474 13.250 1.00 94.56 86 ARG A O 1
ATOM 706 N N . ILE A 1 87 ? -3.944 3.325 11.384 1.00 94.00 87 ILE A N 1
ATOM 707 C CA . ILE A 1 87 ? -5.090 2.415 11.453 1.00 94.00 87 ILE A CA 1
ATOM 708 C C . ILE A 1 87 ? -5.011 1.540 12.705 1.00 94.00 87 ILE A C 1
ATOM 710 O O . ILE A 1 87 ? -6.013 1.368 13.401 1.00 94.00 87 ILE A O 1
ATOM 714 N N . GLU A 1 88 ? -3.833 1.014 13.033 1.00 93.38 88 GLU A N 1
ATOM 715 C CA . GLU A 1 88 ? -3.635 0.224 14.247 1.00 93.38 88 GLU A CA 1
ATOM 716 C C . GLU A 1 88 ? -3.913 1.030 15.519 1.00 93.38 88 GLU A C 1
ATOM 718 O O . GLU A 1 88 ? -4.560 0.522 16.440 1.00 93.38 88 GLU A O 1
ATOM 723 N N . ILE A 1 89 ? -3.493 2.298 15.565 1.00 91.38 89 ILE A N 1
ATOM 724 C CA . ILE A 1 89 ? -3.790 3.203 16.683 1.00 91.38 89 ILE A CA 1
ATOM 725 C C . ILE A 1 89 ? -5.307 3.373 16.852 1.00 91.38 89 ILE A C 1
ATOM 727 O O . ILE A 1 89 ? -5.809 3.196 17.964 1.00 91.38 89 ILE A O 1
ATOM 731 N N . ILE A 1 90 ? -6.042 3.636 15.766 1.00 89.88 90 ILE A N 1
ATOM 732 C CA . ILE A 1 90 ? -7.512 3.789 15.772 1.00 89.88 90 ILE A CA 1
ATOM 733 C C . ILE A 1 90 ? -8.207 2.502 16.256 1.00 89.88 90 ILE A C 1
ATOM 735 O O . ILE A 1 90 ? -9.127 2.519 17.080 1.00 89.88 90 ILE A O 1
ATOM 739 N N . LEU A 1 91 ? -7.752 1.343 15.781 1.00 89.75 91 LEU A N 1
ATOM 740 C CA . LEU A 1 91 ? -8.309 0.050 16.189 1.00 89.75 91 LEU A CA 1
ATOM 741 C C . LEU A 1 91 ? -8.004 -0.305 17.648 1.00 89.75 91 LEU A C 1
ATOM 743 O O . LEU A 1 91 ? -8.723 -1.101 18.253 1.00 89.75 91 LEU A O 1
ATOM 747 N N . ASN A 1 92 ? -6.933 0.240 18.216 1.00 87.06 92 ASN A N 1
ATOM 748 C CA . ASN A 1 92 ? -6.560 -0.002 19.604 1.00 87.06 92 ASN A CA 1
ATOM 749 C C . ASN A 1 92 ? -7.195 1.008 20.572 1.00 87.06 92 ASN A C 1
ATOM 751 O O . ASN A 1 92 ? -7.498 0.631 21.705 1.00 87.06 92 ASN A O 1
ATOM 755 N N . SER A 1 93 ? -7.456 2.249 20.149 1.00 82.75 93 SER A N 1
ATOM 756 C CA . SER A 1 93 ? -8.191 3.235 20.957 1.00 82.75 93 SER A CA 1
ATOM 757 C C . SER A 1 93 ? -9.660 2.840 21.144 1.00 82.75 93 SER A C 1
ATOM 759 O O . SER A 1 93 ? -10.168 2.875 22.266 1.00 82.75 93 SER A O 1
ATOM 761 N N . SER A 1 94 ? -10.311 2.343 20.089 1.00 69.62 94 SER A N 1
ATOM 762 C CA . SER A 1 94 ? -11.691 1.831 20.145 1.00 69.62 94 SER A CA 1
ATOM 763 C C . SER A 1 94 ? -11.865 0.655 21.123 1.00 69.62 94 SER A C 1
ATOM 765 O O . SER A 1 94 ? -12.863 0.584 21.841 1.00 69.62 94 SER A O 1
ATOM 767 N N . LYS A 1 95 ? -10.869 -0.237 21.248 1.00 61.53 95 LYS A N 1
ATOM 768 C CA . LYS A 1 95 ? -10.887 -1.327 22.248 1.00 61.53 95 LYS A CA 1
ATOM 769 C C . LYS A 1 95 ? -10.842 -0.815 23.692 1.00 61.53 95 LYS A C 1
ATOM 771 O O . LYS A 1 95 ? -11.510 -1.381 24.558 1.00 61.53 95 LYS A O 1
ATOM 776 N N . LYS A 1 96 ? -10.060 0.237 23.968 1.00 58.41 96 LYS A N 1
ATOM 777 C CA . LYS A 1 96 ? -9.931 0.806 25.323 1.00 58.41 96 LYS A CA 1
ATOM 778 C C . LYS A 1 96 ? -11.242 1.440 25.796 1.00 58.41 96 LYS A C 1
ATOM 780 O O . LYS A 1 96 ? -11.676 1.140 26.903 1.00 58.41 96 LYS A O 1
ATOM 785 N N . SER A 1 97 ? -11.920 2.190 24.923 1.00 54.97 97 SER A N 1
ATOM 786 C CA . SER A 1 97 ? -13.237 2.784 25.213 1.00 54.97 97 SER A CA 1
ATOM 787 C C . SER A 1 97 ? -14.291 1.726 25.586 1.00 54.97 97 SER A C 1
ATOM 789 O O . SER A 1 97 ? -14.991 1.854 26.592 1.00 54.97 97 SER A O 1
ATOM 791 N N . SER A 1 98 ? -14.328 0.596 24.865 1.00 53.47 98 SER A N 1
ATOM 792 C CA . SER A 1 98 ? -15.239 -0.513 25.192 1.00 53.47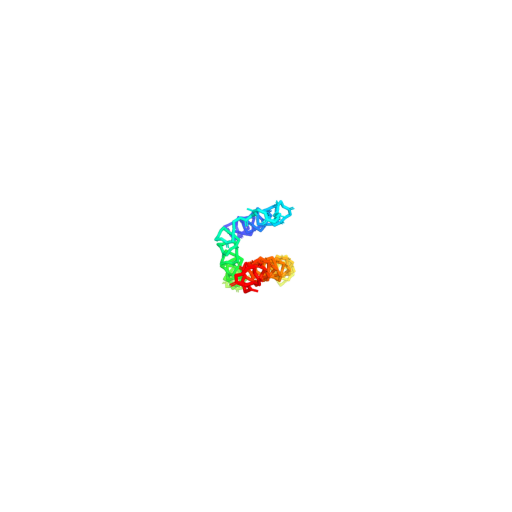 98 SER A CA 1
ATOM 793 C C . SER A 1 98 ? -14.929 -1.188 26.534 1.00 53.47 98 SER A C 1
ATOM 795 O O . SER A 1 98 ? -15.826 -1.775 27.133 1.00 53.47 98 SER A O 1
ATOM 797 N N . SER A 1 99 ? -13.681 -1.134 27.005 1.00 53.53 99 SER A N 1
ATOM 798 C CA . SER A 1 99 ? -13.260 -1.766 28.264 1.00 53.53 99 SER A CA 1
ATOM 799 C C . SER A 1 99 ? -13.670 -0.924 29.478 1.00 53.53 99 SER A C 1
ATOM 801 O O . SER A 1 99 ? -14.159 -1.455 30.474 1.00 53.53 99 SER A O 1
ATOM 803 N N . GLU A 1 100 ? -13.514 0.399 29.385 1.00 50.91 100 GLU A N 1
ATOM 804 C CA . GLU A 1 100 ? -13.871 1.341 30.455 1.00 50.91 100 GLU A CA 1
ATOM 805 C C . GLU A 1 100 ? -15.389 1.466 30.656 1.00 50.91 100 GLU A C 1
ATOM 807 O O . GLU A 1 100 ? -15.847 1.652 31.786 1.00 50.91 100 GLU A O 1
ATOM 812 N N . ALA A 1 101 ? -16.185 1.297 29.595 1.00 51.53 101 ALA A N 1
ATOM 813 C CA . ALA A 1 101 ? -17.645 1.275 29.693 1.00 51.53 101 ALA A CA 1
ATOM 814 C C . ALA A 1 101 ? -18.172 0.072 30.502 1.00 51.53 101 ALA A C 1
ATOM 816 O O . ALA A 1 101 ? -19.145 0.207 31.242 1.00 51.53 101 ALA A O 1
ATOM 817 N N . ILE A 1 102 ? -17.512 -1.090 30.419 1.00 52.00 102 ILE A N 1
ATOM 818 C CA . ILE A 1 102 ? -17.937 -2.310 31.127 1.00 52.00 102 ILE A CA 1
ATOM 819 C C . ILE A 1 102 ? -17.689 -2.183 32.638 1.00 52.00 102 ILE A C 1
ATOM 821 O O . ILE A 1 102 ? -18.524 -2.609 33.437 1.00 52.00 102 ILE A O 1
ATOM 825 N N . LEU A 1 103 ? -16.597 -1.534 33.055 1.00 52.81 103 LEU A N 1
ATOM 826 C CA . LEU A 1 103 ? -16.273 -1.378 34.479 1.00 52.81 103 LEU A CA 1
ATOM 827 C C . LEU A 1 103 ? -17.268 -0.468 35.217 1.00 52.81 103 LEU A C 1
ATOM 829 O O . LEU A 1 103 ? -17.690 -0.808 36.317 1.00 52.81 103 LEU A O 1
ATOM 833 N N . LYS A 1 104 ? -17.745 0.617 34.591 1.00 50.44 104 LYS A N 1
ATOM 834 C CA . LYS A 1 104 ? -18.709 1.540 35.227 1.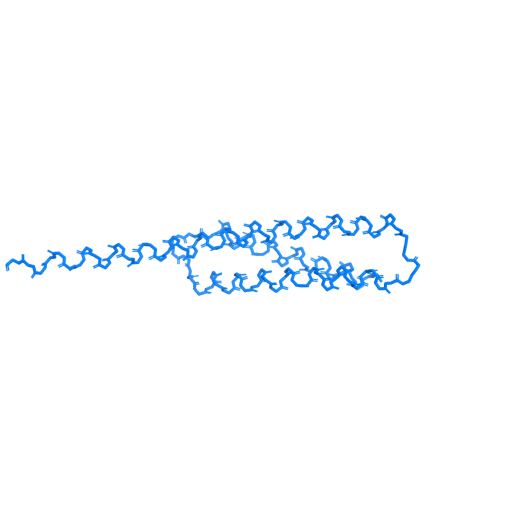00 50.44 104 LYS A CA 1
ATOM 835 C C . LYS A 1 104 ? -20.100 0.939 35.464 1.00 50.44 104 LYS A C 1
ATOM 837 O O . LYS A 1 104 ? -20.864 1.484 36.255 1.00 50.44 104 LYS A O 1
ATOM 842 N N . THR A 1 105 ? -20.447 -0.164 34.799 1.00 51.41 105 THR A N 1
ATOM 843 C CA . THR A 1 105 ? -21.752 -0.825 34.994 1.00 51.41 105 THR A CA 1
ATOM 844 C C . THR A 1 105 ? -21.782 -1.799 36.175 1.00 51.41 105 THR A C 1
ATOM 846 O O . THR A 1 105 ? -22.863 -2.080 36.689 1.00 51.41 105 THR A O 1
ATOM 849 N N . ASN A 1 106 ? -20.624 -2.265 36.658 1.00 52.06 106 ASN A N 1
ATOM 850 C CA . ASN A 1 106 ? -20.554 -3.267 37.729 1.00 52.06 106 ASN A CA 1
ATOM 851 C C . ASN A 1 106 ? -20.461 -2.682 39.147 1.00 52.06 106 ASN A C 1
ATOM 853 O O . ASN A 1 106 ? -20.733 -3.404 40.105 1.00 52.06 106 ASN A O 1
ATOM 857 N N . ASP A 1 107 ? -20.152 -1.393 39.303 1.00 53.78 107 ASP A N 1
ATOM 858 C CA . ASP A 1 107 ? -20.087 -0.754 40.627 1.00 53.78 107 ASP A CA 1
ATOM 859 C C . ASP A 1 107 ? -21.458 -0.293 41.163 1.00 53.78 107 ASP A C 1
ATOM 861 O O . ASP A 1 107 ? -21.577 0.049 42.335 1.00 53.78 107 ASP A O 1
ATOM 865 N N . ASN A 1 108 ? -22.525 -0.341 40.352 1.00 50.72 108 ASN A N 1
ATOM 866 C CA . ASN A 1 108 ? -23.864 0.133 40.741 1.00 50.72 108 ASN A CA 1
ATOM 867 C C . ASN A 1 108 ? -24.816 -0.952 41.291 1.00 50.72 108 ASN A C 1
ATOM 869 O O . ASN A 1 108 ? -25.977 -0.655 41.563 1.00 50.72 108 ASN A O 1
ATOM 873 N N . PHE A 1 109 ? -24.355 -2.195 41.482 1.00 56.06 109 PHE A N 1
ATOM 874 C CA . PHE A 1 109 ? -25.187 -3.305 41.993 1.00 56.06 109 PHE A CA 1
ATOM 875 C C . PHE A 1 109 ? -24.784 -3.812 43.385 1.00 56.06 109 PHE A C 1
ATOM 877 O O . PHE A 1 109 ? -25.191 -4.900 43.792 1.00 56.06 109 PHE A O 1
ATOM 884 N N . ARG A 1 110 ? -23.994 -3.041 44.136 1.00 50.72 110 ARG A N 1
ATOM 885 C CA . ARG A 1 110 ? -23.568 -3.404 45.492 1.00 50.72 110 ARG A CA 1
ATOM 886 C C . ARG A 1 110 ? -24.051 -2.354 46.495 1.00 50.72 110 ARG A C 1
ATOM 888 O O . ARG A 1 110 ? -23.268 -1.529 46.947 1.00 50.72 110 ARG A O 1
ATOM 895 N N . ASN A 1 111 ? -25.349 -2.379 46.800 1.00 44.59 111 ASN A N 1
ATOM 896 C CA . ASN A 1 111 ? -25.942 -1.668 47.936 1.00 44.59 111 ASN A CA 1
ATOM 897 C C . ASN A 1 111 ? -26.803 -2.641 48.739 1.00 44.59 111 ASN A C 1
ATOM 899 O O . ASN A 1 111 ? -27.627 -3.330 48.095 1.00 44.59 111 ASN A O 1
#

Sequence (111 aa):
MEILNRSKGTLKDKISRIENFIESTNEETDAVETKVKLKKVIVLQKNIEELRSSYYAIPNVKEAKLSAIDEELNFLEERLEKLEVRIEIILNSSKKSSSEAILKTNDNFRN

pLDDT: mean 87.22, std 15.55, range [44.59, 98.31]

Secondary structure (DSSP, 8-state):
-HHHHHHHHHHHHHHHHHHHHHHT--TTS-HHHHHHHHHHHHHHHHHHHHHHHHHHTSTT--HHHHHHHHHHHHHHHHHHHHHHHHHHHHHHHHHHHHHHHHHHHHGGG--

Foldseek 3Di:
DVVLVVLLVVLVVLLVVLVVVLVPDDLPDDLVVLVVSLVVLVVSLVSLVVSLVVVVPDPPDDPVVNVVSVVSSVVSNVSSVVSNVSSVVSSVVNVVVVVVVVVVVPVPPDD

Organism: Trichonephila clavata (NCBI:txid2740835)

Radius of gyration: 20.34 Å; chains: 1; bounding box: 45×20×69 Å